Protein AF-A0A3B0ZLY7-F1 (afdb_monomer_lite)

Sequence (146 aa):
TDNAGADRVPDAQLDLTDGISDQNANHFKSYRELLFGDNEQELDIMGALVDRLVQATDGNGNLLFELDQDGNQILDADGNPIPVMVTIGVGPSMRVAGARSSPRFFNIFAPGGTHDGRLTTAELKLIAEWLDIGGQYYNNPFDVPP

Foldseek 3Di:
DPDDPQDDQDDLNQDPDFDADPVDRQDTSNLCQQAHKDFHWDQDPVRDIDFDKDFDADPVRHGDFDADPVGHFDADPVRHGHTDIDTHMDGHQAHLCFPVRRCSVVVLCPVPHVCPPVDDPVRSVVCRVCSNNRVDPDPDPVSDDD

Organism: NCBI:txid652676

Radius of gyration: 20.59 Å; chains: 1; bounding box: 45×38×53 Å

pLDDT: mean 93.49, std 9.02, range [42.97, 98.38]

Secondary structure (DSSP, 8-state):
--SS----PPGGG----SSB-SS-TTSBHHHHHHHS-EE-EEE-TTS-EEE-EEE-B-TTSPBPB-B-TTSPBPB-TTSPBPBPEEEPEEPPSS-TT-GGG-HHHHHHHSTTSTTTTSS-HHHHHHHHHHHHTT--S-SSGGGS--

Structure (mmCIF, N/CA/C/O backbone):
data_AF-A0A3B0ZLY7-F1
#
_entry.id   AF-A0A3B0ZLY7-F1
#
loop_
_atom_site.group_PDB
_atom_site.id
_atom_site.type_symbol
_atom_site.label_atom_id
_atom_site.label_alt_id
_atom_site.label_comp_id
_atom_site.label_asym_id
_atom_site.label_entity_id
_atom_site.label_seq_id
_atom_site.pdbx_PDB_ins_code
_atom_site.Cartn_x
_atom_site.Cartn_y
_atom_site.Cartn_z
_atom_site.occupancy
_atom_site.B_iso_or_equiv
_atom_site.auth_seq_id
_atom_site.auth_comp_id
_atom_site.auth_asym_id
_atom_site.auth_atom_id
_atom_site.pdbx_PDB_model_num
ATOM 1 N N . THR A 1 1 ? -5.874 -17.474 -10.320 1.00 42.97 1 THR A N 1
ATOM 2 C CA . THR A 1 1 ? -7.343 -17.451 -10.315 1.00 42.97 1 THR A CA 1
ATOM 3 C C . THR A 1 1 ? -7.817 -18.843 -9.980 1.00 42.97 1 THR A C 1
ATOM 5 O O . THR A 1 1 ? -7.670 -19.754 -10.786 1.00 42.97 1 THR A O 1
ATOM 8 N N . ASP A 1 2 ? -8.258 -19.053 -8.747 1.00 49.72 2 ASP A N 1
ATOM 9 C CA . ASP A 1 2 ? -9.116 -20.186 -8.426 1.00 49.72 2 ASP A CA 1
ATOM 10 C C . ASP A 1 2 ? -10.561 -19.876 -8.851 1.00 49.72 2 ASP A C 1
ATOM 12 O O . ASP A 1 2 ? -10.935 -18.757 -9.197 1.00 49.72 2 ASP A O 1
ATOM 16 N N . ASN A 1 3 ? -11.319 -20.947 -9.022 1.00 52.81 3 ASN A N 1
ATOM 17 C CA . ASN A 1 3 ? -12.378 -21.077 -10.011 1.00 52.81 3 ASN A CA 1
ATOM 18 C C . ASN A 1 3 ? -13.772 -20.767 -9.436 1.00 52.81 3 ASN A C 1
ATOM 20 O O . ASN A 1 3 ? -14.670 -21.603 -9.503 1.00 52.81 3 ASN A O 1
ATOM 24 N N . ALA A 1 4 ? -13.918 -19.581 -8.847 1.00 48.50 4 ALA A N 1
ATOM 25 C CA . ALA A 1 4 ? -15.161 -18.856 -8.562 1.00 48.50 4 ALA A CA 1
ATOM 26 C C . ALA A 1 4 ? -14.724 -17.488 -8.023 1.00 48.50 4 ALA A C 1
ATOM 28 O O . ALA A 1 4 ? -13.906 -17.471 -7.116 1.00 48.50 4 ALA A O 1
ATOM 29 N N . GLY A 1 5 ? -15.200 -16.369 -8.578 1.00 60.56 5 GLY A N 1
ATOM 30 C CA . GLY A 1 5 ? -14.790 -15.005 -8.199 1.00 60.56 5 GLY A CA 1
ATOM 31 C C . GLY A 1 5 ? -15.188 -14.577 -6.781 1.00 60.56 5 GLY A C 1
ATOM 32 O O . GLY A 1 5 ? -15.911 -13.601 -6.629 1.00 60.56 5 GLY A O 1
ATOM 33 N N . ALA A 1 6 ? -14.767 -15.335 -5.773 1.00 68.19 6 ALA A N 1
ATOM 34 C CA . ALA A 1 6 ? -14.789 -14.968 -4.373 1.00 68.19 6 ALA A CA 1
ATOM 35 C C . ALA A 1 6 ? -13.573 -14.089 -4.074 1.00 68.19 6 ALA A C 1
ATOM 37 O O . ALA A 1 6 ? -12.475 -14.341 -4.587 1.00 68.19 6 ALA A O 1
ATOM 38 N N . ASP A 1 7 ? -13.781 -13.072 -3.244 1.00 82.06 7 ASP A N 1
ATOM 39 C CA . ASP A 1 7 ? -12.696 -12.226 -2.777 1.00 82.06 7 ASP A CA 1
ATOM 40 C C . ASP A 1 7 ? -11.685 -13.072 -1.998 1.00 82.06 7 ASP A C 1
ATOM 42 O O . ASP A 1 7 ? -12.025 -14.007 -1.267 1.00 82.06 7 ASP A O 1
ATOM 46 N N . ARG A 1 8 ? -10.408 -12.746 -2.176 1.00 89.06 8 ARG A N 1
ATOM 47 C CA . ARG A 1 8 ? -9.307 -13.364 -1.445 1.00 89.06 8 ARG A CA 1
ATOM 48 C C . ARG A 1 8 ? -8.392 -12.271 -0.941 1.00 89.06 8 ARG A C 1
ATOM 50 O O . ARG A 1 8 ? -8.156 -11.300 -1.655 1.00 89.06 8 ARG A O 1
ATOM 57 N N . VAL A 1 9 ? -7.816 -12.481 0.238 1.00 92.69 9 VAL A N 1
ATOM 58 C CA . VAL A 1 9 ? -6.710 -11.638 0.692 1.00 92.69 9 VAL A CA 1
ATOM 59 C C . VAL A 1 9 ? -5.540 -11.826 -0.280 1.00 92.69 9 VAL A C 1
ATOM 61 O O . VAL A 1 9 ? -5.121 -12.972 -0.492 1.00 92.69 9 VAL A O 1
ATOM 64 N N . PRO A 1 10 ? -5.026 -10.757 -0.908 1.00 91.69 10 PRO A N 1
ATOM 65 C CA . PRO A 1 10 ? -3.886 -10.869 -1.802 1.00 91.69 10 PRO A CA 1
ATOM 66 C C . PRO A 1 10 ? -2.641 -11.378 -1.069 1.00 91.69 10 PRO A C 1
ATOM 68 O O . PRO A 1 10 ? -2.374 -11.018 0.081 1.00 91.69 10 PRO A O 1
ATOM 71 N N . ASP A 1 11 ? -1.840 -12.203 -1.746 1.00 89.62 11 ASP A N 1
ATOM 72 C CA . ASP A 1 11 ? -0.604 -12.725 -1.166 1.00 89.62 11 ASP A CA 1
ATOM 73 C C . ASP A 1 11 ? 0.318 -11.567 -0.771 1.00 89.62 11 ASP A C 1
ATOM 75 O O . ASP A 1 11 ? 0.603 -10.676 -1.572 1.00 89.62 11 ASP A O 1
ATOM 79 N N . ALA A 1 12 ? 0.794 -11.589 0.475 1.00 90.31 12 ALA A N 1
ATOM 80 C CA . ALA A 1 12 ? 1.618 -10.524 1.048 1.00 90.31 12 ALA A CA 1
ATOM 81 C C . ALA A 1 12 ? 0.994 -9.112 0.969 1.00 90.31 12 ALA A C 1
ATOM 83 O O . ALA A 1 12 ? 1.759 -8.139 0.994 1.00 90.31 12 ALA A O 1
ATOM 84 N N . GLN A 1 13 ? -0.347 -9.027 0.917 1.00 94.75 13 GLN A N 1
ATOM 85 C CA . GLN A 1 13 ? -1.118 -7.784 0.778 1.00 94.75 13 GLN A CA 1
ATOM 86 C C . GLN A 1 13 ? -0.723 -7.015 -0.492 1.00 94.75 13 GLN A C 1
ATOM 88 O O . GLN A 1 13 ? -0.429 -5.831 -0.440 1.00 94.75 13 GLN A O 1
ATOM 93 N N . LEU A 1 14 ? -0.567 -7.734 -1.611 1.00 93.75 14 LEU A N 1
ATOM 94 C CA . LEU A 1 14 ? -0.249 -7.157 -2.918 1.00 93.75 14 LEU A CA 1
ATOM 95 C C . LEU A 1 14 ? -1.207 -7.691 -3.985 1.00 93.75 14 LEU A C 1
ATOM 97 O O . LEU A 1 14 ? -1.033 -8.808 -4.492 1.00 93.75 14 LEU A O 1
ATOM 101 N N . ASP A 1 15 ? -2.197 -6.892 -4.372 1.00 92.62 15 ASP A N 1
ATOM 102 C CA . ASP A 1 15 ? -3.091 -7.230 -5.477 1.00 92.62 15 ASP A CA 1
ATOM 103 C C . ASP A 1 15 ? -2.476 -6.848 -6.830 1.00 92.62 15 ASP A C 1
ATOM 105 O O . ASP A 1 15 ? -2.734 -5.807 -7.426 1.00 92.62 15 ASP A O 1
ATOM 109 N N . LEU A 1 16 ? -1.657 -7.750 -7.367 1.00 93.00 16 LEU A N 1
ATOM 110 C CA . LEU A 1 16 ? -1.010 -7.561 -8.669 1.00 93.00 16 LEU A CA 1
ATOM 111 C C . LEU A 1 16 ? -1.871 -8.028 -9.853 1.00 93.00 16 LEU A C 1
ATOM 113 O O . LEU A 1 16 ? -1.330 -8.339 -10.918 1.00 93.00 16 LEU A O 1
ATOM 117 N N . THR A 1 17 ? -3.191 -8.137 -9.680 1.00 91.38 17 T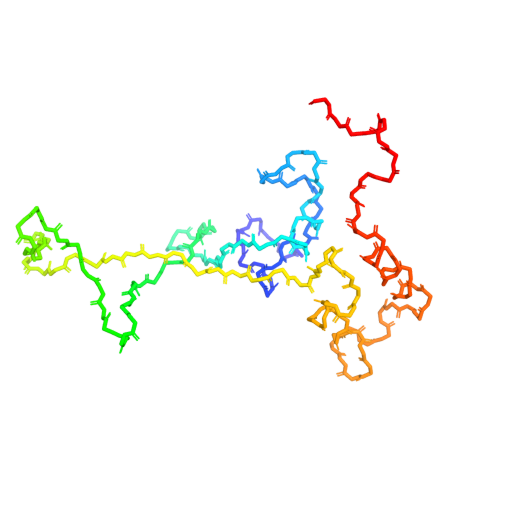HR A N 1
ATOM 118 C CA . THR A 1 17 ? -4.094 -8.437 -10.798 1.00 91.38 17 THR A CA 1
ATOM 119 C C . THR A 1 17 ? -4.128 -7.295 -11.814 1.00 91.38 17 THR A C 1
ATOM 121 O O . THR A 1 17 ? -3.780 -6.150 -11.522 1.00 91.38 17 THR A O 1
ATOM 124 N N . ASP A 1 18 ? -4.514 -7.630 -13.045 1.00 92.06 18 ASP A N 1
ATOM 125 C CA . ASP A 1 18 ? -4.667 -6.637 -14.105 1.00 92.06 18 ASP A CA 1
ATOM 126 C C . ASP A 1 18 ? -5.809 -5.656 -13.790 1.00 92.06 18 ASP A C 1
ATOM 128 O O . ASP A 1 18 ? -6.760 -5.983 -13.075 1.00 92.06 18 ASP A O 1
ATOM 132 N N . GLY A 1 19 ? -5.720 -4.457 -14.359 1.00 94.69 19 GLY A N 1
ATOM 133 C CA . GLY A 1 19 ? -6.731 -3.418 -14.235 1.00 94.69 19 GLY A CA 1
ATOM 134 C C . GLY A 1 19 ? -6.280 -2.162 -13.495 1.00 94.69 19 GLY A C 1
ATOM 135 O O . GLY A 1 19 ? -5.162 -2.018 -12.992 1.00 94.69 19 GLY A O 1
ATOM 136 N N . ILE A 1 20 ? -7.198 -1.204 -13.495 1.00 95.94 20 ILE A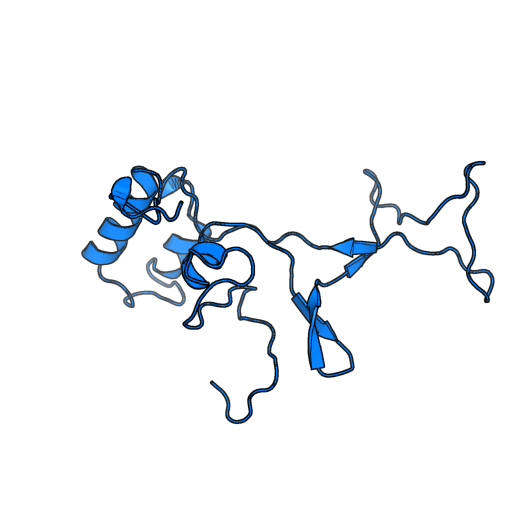 N 1
ATOM 137 C CA . ILE A 1 20 ? -7.018 0.133 -12.939 1.00 95.94 20 ILE A CA 1
ATOM 138 C C . ILE A 1 20 ? -7.103 0.072 -11.407 1.00 95.94 20 ILE A C 1
ATOM 140 O O . ILE A 1 20 ? -7.884 -0.705 -10.859 1.00 95.94 20 ILE A O 1
ATOM 144 N N . SER A 1 21 ? -6.304 0.892 -10.720 1.00 93.75 21 SER A N 1
ATOM 145 C CA . SER A 1 21 ? -6.394 1.043 -9.268 1.00 93.75 21 SER A CA 1
ATOM 146 C C . SER A 1 21 ? -7.674 1.780 -8.870 1.00 93.75 21 SER A C 1
ATOM 148 O O . SER A 1 21 ? -8.016 2.825 -9.421 1.00 93.75 21 SER A O 1
ATOM 150 N N . ASP A 1 22 ? -8.340 1.264 -7.849 1.00 90.81 22 ASP A N 1
ATOM 151 C CA . ASP A 1 22 ? -9.438 1.908 -7.130 1.00 90.81 22 ASP A CA 1
ATOM 152 C C . ASP A 1 22 ? -9.001 3.190 -6.394 1.00 90.81 22 ASP A C 1
ATOM 154 O O . ASP A 1 22 ? -9.765 4.149 -6.305 1.00 90.81 22 ASP A O 1
ATOM 158 N N . GLN A 1 23 ? -7.750 3.249 -5.931 1.00 91.56 23 GLN A N 1
ATOM 159 C CA . GLN A 1 23 ? -7.171 4.422 -5.274 1.00 91.56 23 GLN A CA 1
ATOM 160 C C . GLN A 1 23 ? -6.818 5.548 -6.255 1.00 91.56 23 GLN A C 1
ATOM 162 O O . GLN A 1 23 ? -6.776 6.721 -5.877 1.00 91.56 23 GLN A O 1
ATOM 167 N N . ASN A 1 24 ? -6.487 5.207 -7.505 1.00 93.50 24 ASN A N 1
ATOM 168 C CA . ASN A 1 24 ? -6.203 6.182 -8.553 1.00 93.50 24 ASN A CA 1
ATOM 169 C C . ASN A 1 24 ? -6.508 5.604 -9.938 1.00 93.50 24 ASN A C 1
ATOM 171 O O . ASN A 1 24 ? -5.735 4.807 -10.472 1.00 93.50 24 ASN A O 1
ATOM 175 N N . ALA A 1 25 ? -7.579 6.108 -10.552 1.00 94.56 25 ALA A N 1
ATOM 176 C CA . ALA A 1 25 ? -8.063 5.626 -11.840 1.00 94.56 25 ALA A CA 1
ATOM 177 C C . ALA A 1 25 ? -7.093 5.845 -13.025 1.00 94.56 25 ALA A C 1
ATOM 179 O O . ALA A 1 25 ? -7.263 5.242 -14.082 1.00 94.56 25 ALA A O 1
ATOM 180 N N . ASN A 1 26 ? -6.070 6.688 -12.860 1.00 94.62 26 ASN A N 1
ATOM 181 C CA . ASN A 1 26 ? -5.051 6.961 -13.876 1.00 94.62 26 ASN A CA 1
ATOM 182 C C . ASN A 1 26 ? -3.832 6.031 -13.777 1.00 94.62 26 ASN A C 1
ATOM 184 O O . ASN A 1 26 ? -2.907 6.177 -14.576 1.00 94.62 26 ASN A O 1
ATOM 188 N N . HIS A 1 27 ? -3.791 5.123 -12.796 1.00 95.38 27 HIS A N 1
ATOM 189 C CA . HIS A 1 27 ? -2.700 4.173 -12.599 1.00 95.38 27 HIS A CA 1
ATOM 190 C C . HIS A 1 27 ? -3.206 2.730 -12.612 1.00 95.38 27 HIS A C 1
ATOM 192 O O . HIS A 1 27 ? -4.319 2.427 -12.182 1.00 95.38 27 HIS A O 1
ATOM 198 N N . PHE A 1 28 ? -2.340 1.812 -13.041 1.00 96.12 28 PHE A N 1
ATOM 199 C CA . PHE A 1 28 ? -2.578 0.386 -12.837 1.00 96.12 28 PHE A CA 1
ATOM 200 C C . PHE A 1 28 ? -2.469 0.029 -11.361 1.00 96.12 28 PHE A C 1
ATOM 202 O O . PHE A 1 28 ? -1.659 0.609 -10.629 1.00 96.12 28 PHE A O 1
ATOM 209 N N . LYS A 1 29 ? -3.242 -0.981 -10.960 1.00 95.12 29 LYS A N 1
ATOM 210 C CA . LYS A 1 29 ? -3.225 -1.530 -9.607 1.00 95.12 29 LYS A CA 1
ATOM 211 C C . LYS A 1 29 ? -1.811 -1.914 -9.176 1.00 95.12 29 LYS A C 1
ATOM 213 O O . LYS A 1 29 ? -1.288 -1.348 -8.226 1.00 95.12 29 LYS A O 1
ATOM 218 N N . SER A 1 30 ? -1.121 -2.721 -9.980 1.00 95.38 30 SER A N 1
ATOM 219 C CA . SER A 1 30 ? 0.257 -3.160 -9.715 1.00 95.38 30 SER A CA 1
ATOM 220 C C . SER A 1 30 ? 1.249 -2.021 -9.440 1.00 95.38 30 SER A C 1
ATOM 222 O O . SER A 1 30 ? 2.127 -2.166 -8.595 1.00 95.38 30 SER A O 1
ATOM 224 N N . TYR A 1 31 ? 1.113 -0.867 -10.100 1.00 96.69 31 TYR A N 1
ATOM 225 C CA . TYR A 1 31 ? 1.967 0.288 -9.817 1.00 96.69 31 TYR A CA 1
ATOM 226 C C . TYR A 1 31 ? 1.687 0.880 -8.431 1.00 96.69 31 TYR A C 1
ATOM 228 O O . TYR A 1 31 ? 2.622 1.236 -7.713 1.00 96.69 31 TYR A O 1
ATOM 236 N N . ARG A 1 32 ? 0.410 0.974 -8.043 1.00 96.56 32 ARG A N 1
ATOM 237 C CA . ARG A 1 32 ? 0.006 1.485 -6.729 1.00 96.56 32 ARG A CA 1
ATOM 238 C C . ARG A 1 32 ? 0.450 0.547 -5.609 1.00 96.56 32 ARG A C 1
ATOM 240 O O . ARG A 1 32 ? 1.153 0.994 -4.712 1.00 96.56 32 ARG A O 1
ATOM 247 N N . GLU A 1 33 ? 0.166 -0.738 -5.750 1.00 95.75 33 GLU A N 1
ATOM 248 C CA . GLU A 1 33 ? 0.511 -1.793 -4.786 1.00 95.75 33 GLU A CA 1
ATOM 249 C C . GLU A 1 33 ? 2.023 -1.891 -4.527 1.00 95.75 33 GLU A C 1
ATOM 251 O O . GLU A 1 33 ? 2.490 -2.081 -3.405 1.00 95.75 33 GLU A O 1
ATOM 256 N N . LEU A 1 34 ? 2.843 -1.753 -5.574 1.00 96.44 34 LEU A N 1
ATOM 257 C CA . LEU A 1 34 ? 4.289 -1.892 -5.416 1.00 96.44 34 LEU A CA 1
ATOM 258 C C . LEU A 1 34 ? 4.932 -0.666 -4.756 1.00 96.44 34 LEU A C 1
ATOM 260 O O . LEU A 1 34 ? 5.896 -0.835 -4.008 1.00 96.44 34 LEU A O 1
ATOM 264 N N . LEU A 1 35 ? 4.439 0.548 -5.025 1.00 97.25 35 LEU A N 1
ATOM 265 C CA . LEU A 1 35 ? 5.134 1.806 -4.698 1.00 97.25 35 LEU A CA 1
ATOM 266 C C . LEU A 1 35 ? 4.473 2.649 -3.608 1.00 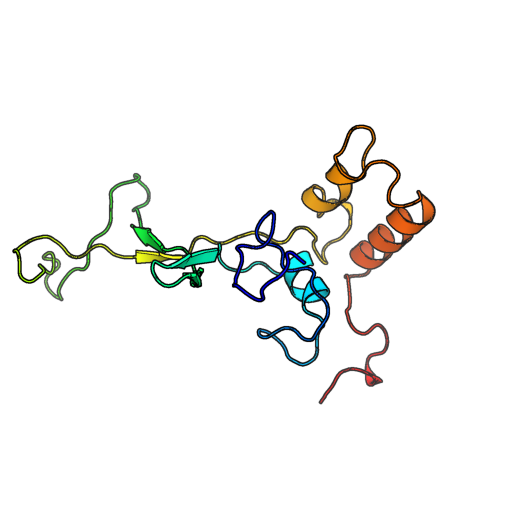97.25 35 LEU A C 1
ATOM 268 O O . LEU A 1 35 ? 5.102 3.584 -3.104 1.00 97.25 35 LEU A O 1
ATOM 272 N N . PHE A 1 36 ? 3.236 2.338 -3.234 1.00 96.56 36 PHE A N 1
ATOM 273 C CA . PHE A 1 36 ? 2.483 3.062 -2.219 1.00 96.56 36 PHE A CA 1
ATOM 274 C C . PHE A 1 36 ? 2.107 2.115 -1.086 1.00 96.56 36 PHE A C 1
ATOM 276 O O . PHE A 1 36 ? 1.920 0.924 -1.297 1.00 96.56 36 PHE A O 1
ATOM 283 N N . GLY A 1 37 ? 2.096 2.647 0.132 1.00 94.81 37 GLY A N 1
ATOM 284 C CA . GLY A 1 37 ? 1.568 1.907 1.269 1.00 94.81 37 GLY A CA 1
ATOM 285 C C . GLY A 1 37 ? 0.052 2.029 1.321 1.00 94.81 37 GLY A C 1
ATOM 286 O O . GLY A 1 37 ? -0.505 3.040 0.883 1.00 94.81 37 GLY A O 1
ATOM 287 N N . ASP A 1 38 ? -0.573 1.020 1.895 1.00 93.62 38 ASP A N 1
ATOM 288 C CA . ASP A 1 38 ? -2.006 0.896 2.116 1.00 93.62 38 ASP A CA 1
ATOM 289 C C . ASP A 1 38 ? -2.270 0.222 3.474 1.00 93.62 38 ASP A C 1
ATOM 291 O O . ASP A 1 38 ? -1.413 0.255 4.365 1.00 93.62 38 ASP A O 1
ATOM 295 N N . ASN A 1 39 ? -3.475 -0.311 3.668 1.00 95.75 39 ASN A N 1
ATOM 296 C CA . ASN A 1 39 ? -3.868 -1.012 4.882 1.00 95.75 39 ASN A CA 1
ATOM 297 C C . ASN A 1 39 ? -3.878 -2.526 4.645 1.00 95.75 39 ASN A C 1
ATOM 299 O O . ASN A 1 39 ? -4.230 -2.996 3.568 1.00 95.75 39 ASN A O 1
ATOM 303 N N . GLU A 1 40 ? -3.534 -3.294 5.676 1.00 97.00 40 GLU A N 1
ATOM 304 C CA . GLU A 1 40 ? -3.676 -4.749 5.672 1.00 97.00 40 GLU A CA 1
ATOM 305 C C . GLU A 1 40 ? -5.151 -5.127 5.529 1.00 97.00 40 GLU A C 1
ATOM 307 O O . GLU A 1 40 ? -5.995 -4.587 6.242 1.00 97.00 40 GLU A O 1
ATOM 312 N N . GLN A 1 41 ? -5.449 -6.081 4.651 1.00 96.06 41 GLN A N 1
ATOM 313 C CA . GLN A 1 41 ? -6.800 -6.557 4.383 1.00 96.06 41 GLN A CA 1
ATOM 314 C C . GLN A 1 41 ? -7.035 -7.966 4.932 1.00 96.06 41 GLN A C 1
ATOM 316 O O . GLN A 1 41 ? -6.131 -8.807 4.985 1.00 96.06 41 GLN A O 1
ATOM 321 N N . GLU A 1 42 ? -8.283 -8.239 5.294 1.00 95.94 42 GLU A N 1
ATOM 322 C CA . GLU A 1 42 ? -8.786 -9.553 5.681 1.00 95.94 42 GLU A CA 1
ATOM 323 C C . GLU A 1 42 ? -10.167 -9.817 5.067 1.00 95.94 42 GLU A C 1
ATOM 325 O O . GLU A 1 42 ? -10.801 -8.915 4.521 1.00 95.94 42 GLU A O 1
ATOM 330 N N . LEU A 1 43 ? -10.624 -11.071 5.117 1.00 96.06 43 LEU A N 1
ATOM 331 C CA . LEU A 1 43 ? -11.997 -11.403 4.740 1.00 96.06 43 LEU A CA 1
ATOM 332 C C . LEU A 1 43 ? -12.897 -11.279 5.966 1.00 96.06 43 LEU A C 1
ATOM 334 O O . LEU A 1 43 ? -12.621 -11.893 7.000 1.00 96.06 43 LEU A O 1
ATOM 338 N N . ASP A 1 44 ? -13.983 -10.524 5.836 1.00 94.25 44 ASP A N 1
ATOM 339 C CA . ASP A 1 44 ? -15.011 -10.460 6.867 1.00 94.25 44 ASP A CA 1
ATOM 340 C C . ASP A 1 44 ? -15.803 -11.782 6.966 1.00 94.25 44 ASP A C 1
ATOM 342 O O . ASP A 1 44 ? -15.608 -12.737 6.206 1.00 94.25 44 ASP A O 1
ATOM 346 N N . ILE A 1 45 ? -16.743 -11.855 7.912 1.00 92.88 45 ILE A N 1
ATOM 347 C CA . ILE A 1 45 ? -17.570 -13.056 8.113 1.00 92.88 45 ILE A CA 1
ATOM 348 C C . ILE A 1 45 ? -18.479 -13.386 6.915 1.00 92.88 45 ILE A C 1
ATOM 350 O O . ILE A 1 45 ? -18.992 -14.502 6.815 1.00 92.88 45 ILE A O 1
ATOM 354 N N . MET A 1 46 ? -18.693 -12.425 6.015 1.00 92.19 46 MET A N 1
ATOM 355 C CA . MET A 1 46 ? -19.455 -12.577 4.779 1.00 92.19 46 MET A CA 1
ATOM 356 C C . MET A 1 46 ? -18.553 -12.889 3.573 1.00 92.19 46 MET A C 1
ATOM 358 O O . MET A 1 46 ? -19.073 -13.146 2.487 1.00 92.19 46 MET A O 1
ATOM 362 N N . GLY A 1 47 ? -17.231 -12.936 3.767 1.00 90.69 47 GLY A N 1
ATOM 363 C CA . GLY A 1 47 ? -16.241 -13.205 2.732 1.00 90.69 47 GLY A CA 1
ATOM 364 C C . GLY A 1 47 ? -15.905 -11.998 1.856 1.00 90.69 47 GLY A C 1
ATOM 365 O O . GLY A 1 47 ? -15.376 -12.206 0.770 1.00 90.69 47 GLY A O 1
ATOM 366 N N . ALA A 1 48 ? -16.219 -10.774 2.287 1.00 91.69 48 ALA A N 1
ATOM 367 C CA . ALA A 1 48 ? -15.824 -9.548 1.599 1.00 91.69 48 ALA A CA 1
ATOM 368 C C . ALA A 1 48 ? -14.449 -9.070 2.081 1.00 91.69 48 ALA A C 1
ATOM 370 O O . ALA A 1 48 ? -14.116 -9.204 3.261 1.00 91.69 48 ALA A O 1
ATOM 371 N N . LEU A 1 49 ? -13.659 -8.495 1.174 1.00 92.69 49 LEU A N 1
ATOM 372 C CA . LEU A 1 49 ? -12.355 -7.926 1.511 1.00 92.69 49 LEU A CA 1
ATOM 373 C C . LEU A 1 49 ? -12.525 -6.583 2.238 1.00 92.69 49 LEU A C 1
ATOM 375 O O . LEU A 1 49 ? -13.123 -5.651 1.699 1.00 92.69 49 LEU A O 1
ATOM 379 N N . VAL A 1 50 ? -12.000 -6.487 3.457 1.00 95.06 50 VAL A N 1
ATOM 380 C CA . VAL A 1 50 ? -12.073 -5.291 4.307 1.00 95.06 50 VAL A CA 1
ATOM 381 C C . VAL A 1 50 ? -10.719 -4.989 4.938 1.00 95.06 50 VAL A C 1
ATOM 383 O O . VAL A 1 50 ? -9.889 -5.884 5.096 1.00 95.06 50 VAL A O 1
ATOM 386 N N . ASP A 1 51 ? -10.500 -3.736 5.335 1.00 96.56 51 ASP A N 1
ATOM 387 C CA . ASP A 1 51 ? -9.317 -3.366 6.111 1.00 96.56 51 ASP A CA 1
ATOM 388 C C . ASP A 1 51 ? -9.359 -4.039 7.486 1.00 96.56 51 ASP A C 1
ATOM 390 O O . ASP A 1 51 ? -10.339 -3.935 8.230 1.00 96.56 51 ASP A O 1
ATOM 394 N N . ARG A 1 52 ? -8.256 -4.686 7.849 1.00 96.88 52 ARG A N 1
ATOM 395 C CA . ARG A 1 52 ? -8.076 -5.314 9.149 1.00 96.88 52 ARG A CA 1
ATOM 396 C C . ARG A 1 52 ? -7.947 -4.251 10.232 1.00 96.88 52 ARG A C 1
ATOM 398 O O . ARG A 1 52 ? -7.082 -3.370 10.172 1.00 96.88 52 ARG A O 1
ATOM 405 N N . LEU A 1 53 ? -8.773 -4.387 11.266 1.00 97.62 53 LEU A N 1
ATOM 406 C CA . LEU A 1 53 ? -8.792 -3.490 12.416 1.00 97.62 53 LEU A CA 1
ATOM 407 C C . LEU A 1 53 ? -8.193 -4.159 13.653 1.00 97.62 53 LEU A C 1
ATOM 409 O O . LEU A 1 53 ? -8.508 -5.299 13.991 1.00 97.62 53 LEU A O 1
ATOM 413 N N . VAL A 1 54 ? -7.362 -3.414 14.376 1.00 96.75 54 VAL A N 1
ATOM 414 C CA . VAL A 1 54 ? -6.834 -3.807 15.687 1.00 96.75 54 VAL A CA 1
ATOM 415 C C . VAL A 1 54 ? -7.100 -2.720 16.709 1.00 96.75 54 VAL A C 1
ATOM 417 O O . VAL A 1 54 ? -7.230 -1.544 16.369 1.00 96.75 54 VAL A O 1
ATOM 420 N N . GLN A 1 55 ? -7.174 -3.111 17.978 1.00 98.00 55 GLN A N 1
ATOM 421 C CA . GLN A 1 55 ? -7.301 -2.137 19.049 1.00 98.00 55 GLN A CA 1
ATOM 422 C C . GLN A 1 55 ? -6.009 -1.324 19.168 1.00 98.00 55 GLN A C 1
ATOM 424 O O . GL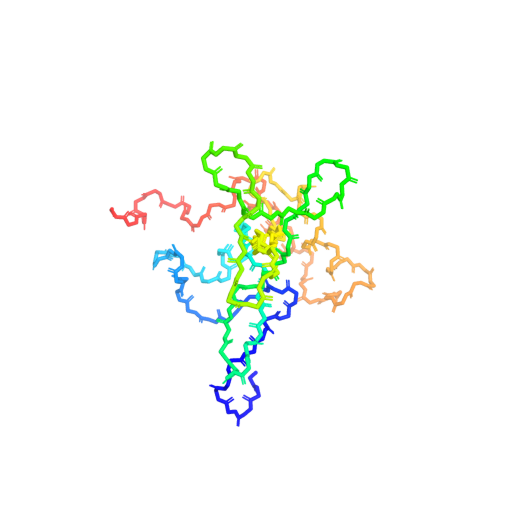N A 1 55 ? -4.911 -1.879 19.245 1.00 98.00 55 GLN A O 1
ATOM 429 N N . ALA A 1 56 ? -6.153 -0.003 19.188 1.00 97.25 56 ALA A N 1
ATOM 430 C CA . ALA A 1 56 ? -5.042 0.916 19.338 1.00 97.25 56 ALA A CA 1
ATOM 431 C C . ALA A 1 56 ? -4.391 0.776 20.720 1.00 97.25 56 ALA A C 1
ATOM 433 O O . ALA A 1 56 ? -5.057 0.490 21.718 1.00 97.25 56 ALA A O 1
ATOM 434 N N . THR A 1 57 ? -3.087 1.041 20.781 1.00 97.06 57 THR A N 1
ATOM 435 C CA . THR A 1 57 ? -2.329 1.095 22.033 1.00 97.06 57 THR A CA 1
ATOM 436 C C . THR A 1 57 ? -1.667 2.451 22.224 1.00 97.06 57 THR A C 1
ATOM 438 O O . THR A 1 57 ? -1.287 3.105 21.252 1.00 97.06 57 THR A O 1
ATOM 441 N N . ASP A 1 58 ? -1.471 2.858 23.475 1.00 95.25 58 ASP A N 1
ATOM 442 C CA . ASP A 1 58 ? -0.608 3.991 23.805 1.00 95.25 58 ASP A CA 1
ATOM 443 C C . ASP A 1 58 ? 0.887 3.656 23.600 1.00 95.25 58 ASP A C 1
ATOM 445 O O . ASP A 1 58 ? 1.268 2.541 23.232 1.00 95.25 58 ASP A O 1
ATOM 449 N N . GLY A 1 59 ? 1.766 4.627 23.872 1.00 94.31 59 GLY A N 1
ATOM 450 C CA . GLY A 1 59 ? 3.220 4.445 23.773 1.00 94.31 59 GLY A CA 1
ATOM 451 C C . GLY A 1 59 ? 3.822 3.438 24.766 1.00 94.31 59 GLY A C 1
ATOM 452 O O . GLY A 1 59 ? 4.994 3.095 24.631 1.00 94.31 59 GLY A O 1
ATOM 453 N N . ASN A 1 60 ? 3.045 2.959 25.739 1.00 96.38 60 ASN A N 1
ATOM 454 C CA . ASN A 1 60 ? 3.439 1.934 26.706 1.00 96.38 60 ASN A CA 1
ATOM 455 C C . ASN A 1 60 ? 2.835 0.556 26.374 1.00 96.38 60 ASN A C 1
ATOM 457 O O . ASN A 1 60 ? 3.086 -0.404 27.102 1.00 96.38 60 ASN A O 1
ATOM 461 N N . GLY A 1 61 ? 2.054 0.446 25.294 1.00 94.69 61 GLY A N 1
ATOM 462 C CA . GLY A 1 61 ? 1.375 -0.784 24.895 1.00 94.69 61 GLY A CA 1
ATOM 463 C C . GLY A 1 61 ? 0.045 -1.036 25.611 1.00 94.69 61 GLY A C 1
ATOM 464 O O . GLY A 1 61 ? -0.504 -2.128 25.480 1.00 94.69 61 GLY A O 1
ATOM 465 N N . ASN A 1 62 ? -0.492 -0.065 26.358 1.00 96.38 62 ASN A N 1
ATOM 466 C CA . ASN A 1 62 ? -1.811 -0.207 26.973 1.00 96.38 62 ASN A CA 1
ATOM 467 C C . ASN A 1 62 ? -2.904 0.001 25.928 1.00 96.38 62 ASN A C 1
ATOM 469 O O . ASN A 1 62 ? -2.826 0.930 25.126 1.00 96.38 62 ASN A O 1
ATOM 473 N N . LEU A 1 63 ? -3.941 -0.830 25.981 1.00 96.94 63 LEU A N 1
ATOM 474 C CA . LEU A 1 63 ? -5.102 -0.744 25.100 1.00 96.94 63 LEU A CA 1
ATOM 475 C C . LEU A 1 63 ? -5.870 0.570 25.303 1.00 96.94 63 LEU A C 1
ATOM 477 O O . LEU A 1 63 ? -6.128 0.978 26.438 1.00 96.94 63 LEU A O 1
ATOM 481 N N . LEU A 1 64 ? -6.254 1.207 24.198 1.00 97.56 64 LEU A N 1
ATOM 482 C CA . LEU A 1 64 ? -7.013 2.454 24.189 1.00 97.56 64 LEU A CA 1
ATOM 483 C C . LEU A 1 64 ? -8.513 2.201 24.027 1.00 97.56 64 LEU A C 1
ATOM 485 O O . LEU A 1 64 ? -8.944 1.310 23.289 1.00 97.56 64 LEU A O 1
ATOM 489 N N . PHE A 1 65 ? -9.296 3.033 24.707 1.00 98.06 65 PHE A N 1
ATOM 490 C CA . PHE A 1 65 ? -10.756 3.007 24.722 1.00 98.06 65 PHE A CA 1
ATOM 491 C C . PHE A 1 65 ? -11.300 4.410 24.460 1.00 98.06 65 PHE A C 1
ATOM 493 O O . PHE A 1 65 ? -10.614 5.398 24.732 1.00 98.06 65 PHE A O 1
ATOM 500 N N . GLU A 1 66 ? -12.508 4.491 23.914 1.00 97.00 66 GLU A N 1
ATOM 501 C CA . GLU A 1 66 ? -13.183 5.762 23.680 1.00 97.00 66 GLU A CA 1
ATOM 502 C C . GLU A 1 66 ? -13.488 6.453 25.011 1.00 97.00 66 GLU A C 1
ATOM 504 O O . GLU A 1 66 ? -13.921 5.820 25.978 1.00 97.00 66 GLU A O 1
ATOM 509 N N . LEU A 1 67 ? -13.245 7.762 25.055 1.00 97.00 67 LEU A N 1
ATOM 510 C CA . LEU A 1 67 ? -13.458 8.592 26.233 1.00 97.00 67 LEU A CA 1
ATOM 511 C C . LEU A 1 67 ? -14.497 9.671 25.925 1.00 97.00 67 LEU A C 1
ATOM 513 O O . LEU A 1 67 ? -14.552 10.191 24.809 1.00 97.00 67 LEU A O 1
ATOM 517 N N . ASP A 1 68 ? -15.299 10.020 26.923 1.00 96.38 68 ASP A N 1
ATOM 518 C CA . ASP A 1 68 ? -16.186 11.173 26.872 1.00 96.38 68 ASP A CA 1
ATOM 519 C C . ASP A 1 68 ? -15.410 12.495 27.036 1.00 96.38 68 ASP A C 1
ATOM 521 O O . ASP A 1 68 ? -14.181 12.534 27.147 1.00 96.38 68 ASP A O 1
ATOM 525 N N . GLN A 1 69 ? -16.139 13.612 27.045 1.00 96.56 69 GLN A N 1
ATOM 526 C CA . GLN A 1 69 ? -15.554 14.945 27.198 1.00 96.56 69 GLN A CA 1
ATOM 527 C C . GLN A 1 69 ? -14.838 15.147 28.548 1.00 96.56 69 GLN A C 1
ATOM 529 O O . GLN A 1 69 ? -13.937 15.983 28.638 1.00 96.56 69 GLN A O 1
ATOM 534 N N . ASP A 1 70 ? -15.218 14.391 29.577 1.00 95.94 70 ASP A N 1
ATOM 535 C CA . ASP A 1 70 ? -14.669 14.485 30.929 1.00 95.94 70 ASP A CA 1
ATOM 536 C C . ASP A 1 70 ? -13.508 13.495 31.155 1.00 95.94 70 ASP A C 1
ATOM 538 O O . ASP A 1 70 ? -12.878 13.500 32.215 1.00 95.94 70 ASP A O 1
ATOM 542 N N . GLY A 1 71 ? -13.181 12.677 30.147 1.00 94.88 71 GLY A N 1
ATOM 543 C CA . GLY A 1 71 ? -12.103 11.693 30.178 1.00 94.88 71 GLY A CA 1
ATOM 544 C C . GLY A 1 71 ? -12.498 10.338 30.769 1.00 94.88 71 GLY A C 1
ATOM 545 O O . GLY A 1 71 ? -11.612 9.530 31.054 1.00 94.88 71 GLY A O 1
ATOM 546 N N . ASN A 1 72 ? -13.792 10.066 30.959 1.00 95.50 72 ASN A N 1
ATOM 547 C CA . ASN A 1 72 ? -14.274 8.755 31.396 1.00 95.50 72 ASN A CA 1
ATOM 548 C C . ASN A 1 72 ? -14.514 7.840 30.195 1.00 95.50 72 ASN A C 1
ATOM 550 O O . ASN A 1 72 ? -14.847 8.305 29.110 1.00 95.50 72 ASN A O 1
ATOM 554 N N . GLN A 1 73 ? -14.382 6.528 30.389 1.00 96.69 73 GLN A N 1
ATOM 555 C CA . GLN A 1 73 ? -14.631 5.554 29.326 1.00 96.69 73 GLN A CA 1
ATOM 556 C C . GLN A 1 73 ? -16.101 5.534 28.912 1.00 96.69 73 GLN A C 1
ATOM 558 O O . GLN A 1 73 ? -16.992 5.415 29.756 1.00 96.69 73 GLN A O 1
ATOM 563 N N . ILE A 1 74 ? -16.335 5.583 27.603 1.00 97.25 74 ILE A N 1
ATOM 564 C CA . ILE A 1 74 ? -17.648 5.315 27.024 1.00 97.25 74 ILE A CA 1
ATOM 565 C C . ILE A 1 74 ? -17.876 3.804 27.076 1.00 97.25 74 ILE A C 1
ATOM 567 O O . ILE A 1 74 ? -17.014 3.019 26.673 1.00 97.25 74 ILE A O 1
ATOM 571 N N . LEU A 1 75 ? -19.035 3.409 27.602 1.00 97.31 75 LEU A N 1
ATOM 572 C CA . LEU A 1 75 ? -19.421 2.012 27.765 1.00 97.31 75 LEU A CA 1
ATOM 573 C C . LEU A 1 75 ? -20.473 1.616 26.722 1.00 97.31 75 LEU A C 1
ATOM 575 O O . LEU A 1 75 ? -21.334 2.422 26.361 1.00 97.31 75 LEU A O 1
ATOM 579 N N . ASP A 1 76 ? -20.409 0.372 26.261 1.00 96.06 76 ASP A N 1
ATOM 580 C CA . ASP A 1 76 ? -21.424 -0.245 25.414 1.00 96.06 76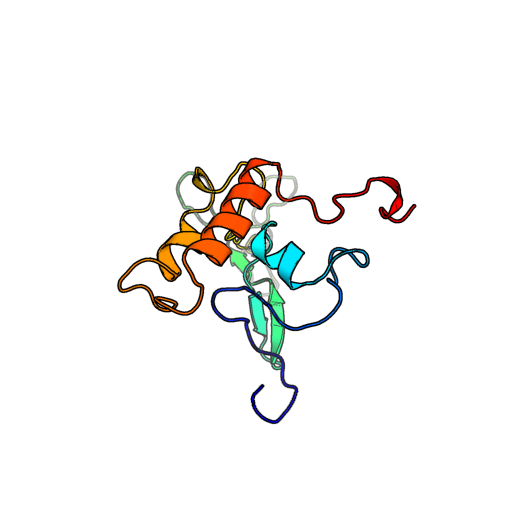 ASP A CA 1
ATOM 581 C C . ASP A 1 76 ? -22.699 -0.615 26.204 1.00 96.06 76 ASP A C 1
ATOM 583 O O . ASP A 1 76 ? -22.849 -0.319 27.393 1.00 96.06 76 ASP A O 1
ATOM 587 N N . ALA A 1 77 ? -23.650 -1.270 25.531 1.00 96.38 77 ALA A N 1
ATOM 588 C CA . ALA A 1 77 ? -24.919 -1.682 26.134 1.00 96.38 77 ALA A CA 1
ATOM 589 C C . ALA A 1 77 ? -24.765 -2.708 27.275 1.00 96.38 77 ALA A C 1
ATOM 591 O O . ALA A 1 77 ? -25.653 -2.801 28.124 1.00 96.38 77 ALA A O 1
ATOM 592 N N . ASP A 1 78 ? -23.650 -3.440 27.311 1.00 96.62 78 ASP A N 1
ATOM 593 C CA . ASP A 1 78 ? -23.329 -4.440 28.330 1.00 96.62 78 ASP A CA 1
ATOM 594 C C . ASP A 1 78 ? -22.455 -3.855 29.460 1.00 96.62 78 ASP A C 1
ATOM 596 O O . ASP A 1 78 ? -22.121 -4.553 30.420 1.00 96.62 78 ASP A O 1
ATOM 600 N N . GLY A 1 79 ? -22.117 -2.562 29.384 1.00 96.06 79 GLY A N 1
ATOM 601 C CA . GLY A 1 79 ? -21.299 -1.855 30.366 1.00 96.06 79 GLY A CA 1
ATOM 602 C C . GLY A 1 79 ? -19.791 -2.040 30.174 1.00 96.06 79 GLY A C 1
ATOM 603 O O . GLY A 1 79 ? -19.030 -1.715 31.088 1.00 96.06 79 GLY A O 1
ATOM 604 N N . ASN A 1 80 ? -19.343 -2.550 29.025 1.00 96.81 80 ASN A N 1
ATOM 605 C CA . ASN A 1 80 ? -17.921 -2.712 28.722 1.00 96.81 80 ASN A CA 1
ATOM 606 C C . ASN A 1 80 ? -17.367 -1.472 28.000 1.00 96.81 80 ASN A C 1
ATOM 608 O O . ASN A 1 80 ? -18.070 -0.888 27.178 1.00 96.81 80 ASN A O 1
ATOM 612 N N . PRO A 1 81 ? -16.109 -1.068 28.247 1.00 97.38 81 PRO A N 1
ATOM 613 C CA . PRO A 1 81 ? -15.482 0.035 27.521 1.00 97.38 81 PRO A CA 1
ATOM 614 C C . PRO A 1 81 ? -15.376 -0.224 26.015 1.00 97.38 81 PRO A C 1
ATOM 616 O O . PRO A 1 81 ? -14.948 -1.301 25.595 1.00 97.38 81 PRO A O 1
ATOM 619 N N . ILE A 1 82 ? -15.693 0.786 25.205 1.00 97.69 82 ILE A N 1
ATOM 620 C CA . ILE A 1 82 ? -15.616 0.694 23.741 1.00 97.69 82 ILE A CA 1
ATOM 621 C C . ILE A 1 82 ? -14.155 0.854 23.283 1.00 97.69 82 ILE A C 1
ATOM 623 O O . ILE A 1 82 ? -13.530 1.869 23.604 1.00 97.69 82 ILE A O 1
ATOM 627 N N . PRO A 1 83 ? -13.565 -0.118 22.561 1.00 97.75 83 PRO A N 1
ATOM 628 C CA . PRO A 1 83 ? -12.176 -0.045 22.115 1.00 97.75 83 PRO A CA 1
ATOM 629 C C . PRO A 1 83 ? -11.993 0.953 20.965 1.00 97.75 83 PRO A C 1
ATOM 631 O O . PRO A 1 83 ? -12.806 1.010 20.045 1.00 97.75 83 PRO A O 1
ATOM 634 N N . VAL A 1 84 ? -10.870 1.678 20.957 1.00 97.62 84 VAL A N 1
ATOM 635 C CA . VAL A 1 84 ? -10.470 2.472 19.783 1.00 97.62 84 VAL A CA 1
ATOM 636 C C . VAL A 1 84 ? -9.859 1.535 18.747 1.00 97.62 84 VAL A C 1
ATOM 638 O O . VAL A 1 84 ? -8.815 0.936 19.002 1.00 97.62 84 VAL A O 1
ATOM 641 N N . MET A 1 85 ? -10.485 1.426 17.578 1.00 97.75 85 MET A N 1
ATOM 642 C CA . MET A 1 85 ? -10.021 0.568 16.485 1.00 97.75 85 MET A CA 1
ATOM 643 C C . MET A 1 85 ? -9.244 1.371 15.439 1.00 97.75 85 MET A C 1
ATOM 645 O O . MET A 1 85 ? -9.646 2.473 15.067 1.00 97.75 85 MET A O 1
ATOM 649 N N . VAL A 1 86 ? -8.135 0.816 14.950 1.00 97.38 86 VAL A N 1
ATOM 650 C CA . VAL A 1 86 ? -7.280 1.419 13.914 1.00 97.38 86 VAL A CA 1
ATOM 651 C C . VAL A 1 86 ? -6.875 0.386 12.867 1.00 97.38 86 VAL A C 1
ATOM 653 O O . VAL A 1 86 ? -6.829 -0.810 13.156 1.00 97.38 86 VAL A O 1
ATOM 656 N N . THR A 1 87 ? -6.567 0.848 11.655 1.00 97.25 87 THR A N 1
ATOM 657 C CA . THR A 1 87 ? -6.033 0.000 10.583 1.00 97.25 87 THR A CA 1
ATOM 658 C C . THR A 1 87 ? -4.553 -0.310 10.797 1.00 97.25 87 THR A C 1
ATOM 660 O O . THR A 1 87 ? -3.826 0.426 11.474 1.00 97.25 87 THR A O 1
ATOM 663 N N . ILE A 1 88 ? -4.088 -1.406 10.197 1.00 96.69 88 ILE A N 1
ATOM 664 C CA . ILE A 1 88 ? -2.668 -1.765 10.165 1.00 96.69 88 ILE A CA 1
ATOM 665 C C . ILE A 1 88 ? -2.078 -1.303 8.836 1.00 96.69 88 ILE A C 1
ATOM 667 O O . ILE A 1 88 ? -2.496 -1.769 7.784 1.00 96.69 88 ILE A O 1
ATOM 671 N N . GLY A 1 89 ? -1.083 -0.416 8.873 1.00 95.75 89 GLY A N 1
ATOM 672 C CA . GLY A 1 89 ? -0.405 0.039 7.660 1.00 95.75 89 GLY A CA 1
ATOM 673 C C . GLY A 1 89 ? 0.551 -1.011 7.088 1.00 95.75 89 GLY A C 1
ATOM 674 O O . GLY A 1 89 ? 1.417 -1.527 7.800 1.00 95.75 89 GLY A O 1
ATOM 675 N N . VAL A 1 90 ? 0.461 -1.259 5.784 1.00 96.00 90 VAL A N 1
ATOM 676 C CA . VAL A 1 90 ? 1.391 -2.088 5.014 1.00 96.00 90 VAL A CA 1
ATOM 677 C C . VAL A 1 90 ? 2.310 -1.181 4.199 1.00 96.00 90 VAL A C 1
ATOM 679 O O . VAL A 1 90 ? 1.896 -0.278 3.476 1.00 96.00 90 VAL A O 1
ATOM 682 N N . GLY A 1 91 ? 3.619 -1.387 4.350 1.00 95.38 91 GLY A N 1
ATOM 683 C CA . GLY A 1 91 ? 4.619 -0.612 3.620 1.00 95.38 91 GLY A CA 1
ATOM 684 C C . GLY A 1 91 ? 4.791 -1.092 2.172 1.00 95.38 91 GLY A C 1
ATOM 685 O O . GLY A 1 91 ? 4.782 -2.306 1.930 1.00 95.38 91 GLY A O 1
ATOM 686 N N . PRO A 1 92 ? 5.079 -0.180 1.222 1.00 96.50 92 PRO A N 1
ATOM 687 C CA . PRO A 1 92 ? 5.296 -0.555 -0.169 1.00 96.50 92 PRO A CA 1
ATOM 688 C C . PRO A 1 92 ? 6.507 -1.481 -0.319 1.00 96.50 92 PRO A C 1
ATOM 690 O O . PRO A 1 92 ? 7.452 -1.459 0.481 1.00 96.50 92 PRO A O 1
ATOM 693 N N . SER A 1 93 ? 6.494 -2.310 -1.360 1.00 96.38 93 SER A N 1
ATOM 694 C CA . SER A 1 93 ? 7.600 -3.234 -1.653 1.00 96.38 93 SER A CA 1
ATOM 695 C C . SER A 1 93 ? 8.761 -2.568 -2.403 1.00 96.38 93 SER A C 1
ATOM 697 O O . SER A 1 93 ? 9.912 -2.999 -2.266 1.00 96.38 93 SER A O 1
ATOM 699 N N . MET A 1 94 ? 8.472 -1.483 -3.121 1.00 97.81 94 MET A N 1
ATOM 700 C CA . MET A 1 94 ? 9.409 -0.618 -3.827 1.00 97.81 94 MET A CA 1
ATOM 701 C C . MET A 1 94 ? 9.294 0.827 -3.344 1.00 97.81 94 MET A C 1
ATOM 703 O O . MET A 1 94 ? 8.291 1.249 -2.776 1.00 97.81 94 MET A O 1
ATOM 707 N N . ARG A 1 95 ? 10.329 1.625 -3.597 1.00 97.38 95 ARG A N 1
ATOM 708 C CA . ARG A 1 95 ? 10.332 3.061 -3.315 1.00 97.38 95 ARG A CA 1
ATOM 709 C C . ARG A 1 95 ? 10.865 3.831 -4.511 1.00 97.38 95 ARG A C 1
ATOM 711 O O . ARG A 1 95 ? 11.935 3.513 -5.021 1.00 97.38 95 ARG A O 1
ATOM 718 N N . VAL A 1 96 ? 10.194 4.932 -4.846 1.00 95.88 96 VAL A N 1
ATOM 719 C CA . VAL A 1 96 ? 10.656 5.917 -5.846 1.00 95.88 96 VAL A CA 1
ATOM 720 C C . VAL A 1 96 ? 11.975 6.604 -5.469 1.00 95.88 96 VAL A C 1
ATOM 722 O O . VAL A 1 96 ? 12.562 7.310 -6.274 1.00 95.88 96 VAL A O 1
ATOM 725 N N . ALA A 1 97 ? 12.454 6.413 -4.237 1.00 95.69 97 ALA A N 1
ATOM 726 C CA . ALA A 1 97 ? 13.746 6.913 -3.773 1.00 95.69 97 ALA A CA 1
ATOM 727 C C . ALA A 1 97 ? 14.947 6.083 -4.275 1.00 95.69 97 ALA A C 1
ATOM 729 O O . ALA A 1 97 ? 16.086 6.411 -3.942 1.00 95.69 97 ALA A O 1
ATOM 730 N N . GLY A 1 98 ? 14.703 5.000 -5.020 1.00 97.38 98 GLY A N 1
ATOM 731 C CA . GLY A 1 98 ? 15.741 4.199 -5.659 1.00 97.38 98 GLY A CA 1
ATOM 732 C C . GLY A 1 98 ? 15.716 2.715 -5.308 1.00 97.38 98 GLY A C 1
ATOM 733 O O . GLY A 1 98 ? 15.088 2.257 -4.342 1.00 97.38 98 GLY A O 1
ATOM 734 N N . ALA A 1 99 ? 16.475 1.943 -6.081 1.00 97.56 99 ALA A N 1
ATOM 735 C CA . ALA A 1 99 ? 16.605 0.498 -5.934 1.00 97.56 99 ALA A CA 1
ATOM 736 C C . ALA A 1 99 ? 17.201 0.110 -4.575 1.00 97.56 99 ALA A C 1
ATOM 738 O O . ALA A 1 99 ? 16.747 -0.836 -3.929 1.00 97.56 99 ALA A O 1
ATOM 739 N N . ARG A 1 100 ? 18.163 0.903 -4.081 1.00 97.31 100 ARG A N 1
ATOM 740 C CA . ARG A 1 100 ? 18.779 0.719 -2.751 1.00 97.31 100 ARG A CA 1
ATOM 741 C C . ARG A 1 100 ? 17.774 0.823 -1.603 1.00 97.31 100 ARG A C 1
ATOM 743 O O . ARG A 1 100 ? 18.005 0.247 -0.544 1.00 97.31 100 ARG A O 1
ATOM 750 N N . SER A 1 101 ? 16.676 1.545 -1.809 1.00 97.56 101 SER A N 1
ATOM 751 C CA . SER A 1 101 ? 15.588 1.704 -0.842 1.00 97.56 101 SER A CA 1
ATOM 752 C C . SER A 1 101 ? 14.471 0.669 -1.025 1.00 97.56 101 SER A C 1
ATOM 754 O O . SER A 1 101 ? 13.476 0.722 -0.304 1.00 97.56 101 SER A O 1
ATOM 756 N N . SER A 1 102 ? 14.644 -0.294 -1.936 1.00 97.94 102 SER A N 1
ATOM 757 C CA . SER A 1 102 ? 13.647 -1.312 -2.297 1.00 97.94 102 SER A CA 1
ATOM 758 C C . SER A 1 102 ? 14.094 -2.762 -2.006 1.00 97.94 102 SER A C 1
ATOM 760 O O . SER A 1 102 ? 13.858 -3.650 -2.830 1.00 97.94 102 SER A O 1
ATOM 762 N N . PRO A 1 103 ? 14.736 -3.070 -0.855 1.00 96.81 103 PRO A N 1
ATOM 763 C CA . PRO A 1 103 ? 15.251 -4.416 -0.597 1.00 96.81 103 PRO A CA 1
ATOM 764 C C . PRO A 1 103 ? 14.141 -5.472 -0.501 1.00 96.81 103 PRO A C 1
ATOM 766 O O . PRO A 1 103 ? 14.374 -6.614 -0.882 1.00 96.81 103 PRO A O 1
ATOM 769 N N . ARG A 1 104 ? 12.925 -5.111 -0.050 1.00 95.25 104 ARG A N 1
ATOM 770 C CA . ARG A 1 104 ? 11.778 -6.039 0.016 1.00 95.25 104 ARG A CA 1
ATOM 771 C C . ARG A 1 104 ? 11.476 -6.645 -1.358 1.00 95.25 104 ARG A C 1
ATOM 773 O O . ARG A 1 104 ? 11.278 -7.852 -1.442 1.00 95.25 104 ARG A O 1
ATOM 780 N N . PHE A 1 105 ? 11.504 -5.833 -2.416 1.00 96.94 105 PHE A N 1
ATOM 781 C CA . PHE A 1 105 ? 11.326 -6.307 -3.786 1.00 96.94 105 PHE A CA 1
ATOM 782 C C . PHE A 1 105 ? 12.552 -7.056 -4.326 1.00 96.94 105 PHE A C 1
ATOM 784 O O . PHE A 1 105 ? 12.412 -8.160 -4.833 1.00 96.94 105 PHE A O 1
ATOM 791 N N . PHE A 1 106 ? 13.768 -6.508 -4.229 1.00 98.12 106 PHE A N 1
ATOM 792 C CA . PHE A 1 106 ? 14.924 -7.147 -4.881 1.00 98.12 106 PHE A CA 1
ATOM 793 C C . PHE A 1 106 ? 15.369 -8.452 -4.208 1.00 98.12 106 PHE A C 1
ATOM 795 O O . PHE A 1 106 ? 15.845 -9.358 -4.891 1.00 98.12 106 PHE A O 1
ATOM 802 N N . ASN A 1 107 ? 15.177 -8.592 -2.893 1.00 96.69 107 ASN A N 1
ATOM 803 C CA . ASN A 1 107 ? 15.626 -9.778 -2.163 1.00 96.69 107 ASN A CA 1
ATOM 804 C C . ASN A 1 107 ? 14.886 -11.057 -2.574 1.00 96.69 107 ASN A C 1
ATOM 806 O O . ASN A 1 107 ? 15.474 -12.131 -2.494 1.00 96.69 107 ASN A O 1
ATOM 810 N N . ILE A 1 108 ? 13.632 -10.979 -3.039 1.00 96.12 108 ILE A N 1
ATOM 811 C CA . ILE A 1 108 ? 12.907 -12.188 -3.468 1.00 96.12 108 ILE A CA 1
ATOM 812 C C . ILE A 1 108 ? 13.427 -12.743 -4.803 1.00 96.12 108 ILE A C 1
ATOM 814 O O . ILE A 1 108 ? 13.267 -13.936 -5.049 1.00 96.12 108 ILE A O 1
ATOM 818 N N . PHE A 1 109 ? 14.067 -11.911 -5.634 1.00 97.94 109 PHE A N 1
ATOM 819 C CA . PHE A 1 109 ? 14.707 -12.313 -6.896 1.00 97.94 109 PHE A CA 1
ATOM 820 C C . PHE A 1 109 ? 16.196 -12.649 -6.740 1.00 97.94 109 PHE A C 1
ATOM 822 O O . PHE A 1 109 ? 16.824 -13.095 -7.698 1.00 97.94 109 PHE A O 1
ATOM 829 N N . ALA A 1 110 ? 16.781 -12.407 -5.564 1.00 96.25 110 ALA A N 1
ATOM 830 C CA . ALA A 1 110 ? 18.164 -12.769 -5.284 1.00 96.25 110 ALA A CA 1
ATOM 831 C C . ALA A 1 110 ? 18.338 -14.304 -5.258 1.00 96.25 110 ALA A C 1
ATOM 833 O O . ALA A 1 110 ? 17.355 -15.020 -5.048 1.00 96.25 110 ALA A O 1
ATOM 834 N N . PRO A 1 111 ? 19.573 -14.822 -5.415 1.00 96.62 111 PRO A N 1
ATOM 835 C CA . PRO A 1 111 ? 19.835 -16.256 -5.344 1.00 96.62 111 PRO A CA 1
ATOM 836 C C . PRO A 1 111 ? 19.245 -16.907 -4.086 1.00 96.62 111 PRO A C 1
ATOM 838 O O . PRO A 1 111 ? 19.515 -16.460 -2.969 1.00 96.62 111 PRO A O 1
ATOM 841 N N . GLY A 1 112 ? 18.445 -17.960 -4.261 1.00 94.94 112 GLY A N 1
ATOM 842 C CA . GLY A 1 112 ? 17.737 -18.647 -3.170 1.00 94.94 112 GLY A CA 1
ATOM 843 C C . GLY A 1 112 ? 16.440 -17.974 -2.691 1.00 94.94 112 GLY A C 1
ATOM 844 O O . GLY A 1 112 ? 15.787 -18.496 -1.786 1.00 94.94 112 GLY A O 1
ATOM 845 N N . GLY A 1 113 ? 16.047 -16.845 -3.283 1.00 95.88 113 GLY A N 1
ATOM 846 C CA . GLY A 1 113 ? 14.738 -16.228 -3.085 1.00 95.88 113 GLY A CA 1
ATOM 847 C C . GLY A 1 113 ? 13.615 -16.993 -3.796 1.00 95.88 113 GLY A C 1
ATOM 848 O O . GLY A 1 113 ? 13.841 -17.801 -4.696 1.00 95.88 113 GLY A O 1
ATOM 849 N N . THR A 1 114 ? 12.362 -16.730 -3.420 1.00 95.81 114 THR A N 1
ATOM 850 C CA . THR A 1 114 ? 11.185 -17.417 -3.993 1.00 95.81 114 THR A CA 1
ATOM 851 C C . THR A 1 114 ? 10.969 -17.118 -5.483 1.00 95.81 114 THR A C 1
ATOM 853 O O . THR A 1 114 ? 10.222 -17.832 -6.164 1.00 95.81 114 THR A O 1
ATOM 856 N N . HIS A 1 115 ? 11.581 -16.044 -5.990 1.00 96.69 115 HIS A N 1
ATOM 857 C CA . HIS A 1 115 ? 11.509 -15.576 -7.372 1.00 96.69 115 HIS A CA 1
ATOM 858 C C . HIS A 1 115 ? 12.871 -15.638 -8.091 1.00 96.69 115 HIS A C 1
ATOM 860 O O . HIS A 1 115 ? 13.025 -15.035 -9.155 1.00 96.69 115 HIS A O 1
ATOM 866 N N . ASP A 1 116 ? 13.848 -16.366 -7.544 1.00 97.75 116 ASP A N 1
ATOM 867 C CA . ASP A 1 116 ? 15.149 -16.577 -8.183 1.00 97.75 116 ASP A CA 1
ATOM 868 C C . ASP A 1 116 ? 14.986 -17.095 -9.627 1.00 97.75 116 ASP A C 1
ATOM 870 O O . ASP A 1 116 ? 14.164 -17.971 -9.912 1.00 97.75 116 ASP A O 1
ATOM 874 N N . GLY A 1 117 ? 15.722 -16.488 -10.558 1.00 96.94 117 GLY A N 1
ATOM 875 C CA . GLY A 1 117 ? 15.685 -16.810 -11.986 1.00 96.94 117 GLY A CA 1
ATOM 876 C C . GLY A 1 117 ? 14.422 -16.384 -12.750 1.00 96.94 117 GLY A C 1
ATOM 877 O O . GLY A 1 117 ? 14.358 -16.622 -13.954 1.00 96.94 117 GLY A O 1
ATOM 878 N N . ARG A 1 118 ? 13.425 -15.749 -12.110 1.00 97.81 118 ARG A N 1
ATOM 879 C CA . ARG A 1 118 ? 12.200 -15.291 -12.806 1.00 97.81 118 ARG A CA 1
ATOM 880 C C . ARG A 1 118 ? 12.403 -14.046 -13.662 1.00 97.81 118 ARG A C 1
ATOM 882 O O . ARG A 1 118 ? 11.660 -13.850 -14.615 1.00 97.81 118 ARG A O 1
ATOM 889 N N . LEU A 1 119 ? 13.373 -13.214 -13.297 1.00 97.62 119 LEU A N 1
ATOM 890 C CA . LEU A 1 119 ? 13.808 -12.059 -14.072 1.00 97.62 119 LEU A CA 1
ATOM 891 C C . LEU A 1 119 ? 15.299 -12.198 -14.354 1.00 97.62 119 LEU A C 1
ATOM 893 O O . LEU A 1 119 ? 16.084 -12.591 -13.489 1.00 97.62 119 LEU A O 1
ATOM 897 N N . THR A 1 120 ? 15.694 -11.856 -15.571 1.00 97.62 120 THR A N 1
ATOM 898 C CA . THR A 1 120 ? 17.096 -11.776 -15.966 1.00 97.62 120 THR A CA 1
ATOM 899 C C . THR A 1 120 ? 17.800 -10.623 -15.250 1.00 97.62 120 THR A C 1
ATOM 901 O O . THR A 1 120 ? 17.184 -9.660 -14.787 1.00 97.62 120 THR A O 1
ATOM 904 N N . THR A 1 121 ? 19.134 -10.661 -15.219 1.00 96.81 121 THR A N 1
ATOM 905 C CA . THR A 1 121 ? 19.940 -9.554 -14.681 1.00 96.81 121 THR A CA 1
ATOM 906 C C . THR A 1 121 ? 19.657 -8.228 -15.395 1.00 96.81 121 THR A C 1
ATOM 908 O O . THR A 1 121 ? 19.689 -7.178 -14.759 1.00 96.81 121 THR A O 1
ATOM 911 N N . ALA A 1 122 ? 19.361 -8.261 -16.699 1.00 98.25 122 ALA A N 1
ATOM 912 C CA . ALA A 1 122 ? 19.033 -7.064 -17.468 1.00 98.25 122 ALA A CA 1
ATOM 913 C C . ALA A 1 122 ? 17.668 -6.473 -17.074 1.00 98.25 122 ALA A C 1
ATOM 915 O O . ALA A 1 122 ? 17.565 -5.260 -16.916 1.00 98.25 122 ALA A O 1
ATOM 916 N N . GLU A 1 123 ? 16.647 -7.305 -16.852 1.00 98.38 123 GLU A N 1
ATOM 917 C CA . GLU A 1 123 ? 15.316 -6.851 -16.414 1.00 98.38 123 GLU A CA 1
ATOM 918 C C . GLU A 1 123 ? 15.349 -6.287 -14.990 1.00 98.38 123 GLU A C 1
ATOM 920 O O . GLU A 1 123 ? 14.795 -5.220 -14.731 1.00 98.38 123 GLU A O 1
ATOM 925 N N . LEU A 1 124 ? 16.067 -6.945 -14.073 1.00 98.25 124 LEU A N 1
ATOM 926 C CA . LEU A 1 124 ? 16.268 -6.423 -12.719 1.00 98.25 124 LEU A CA 1
ATOM 927 C C . LEU A 1 124 ? 17.019 -5.091 -12.732 1.00 98.25 124 LEU A C 1
ATOM 929 O O . LEU A 1 124 ? 16.670 -4.181 -11.981 1.00 98.25 124 LEU A O 1
ATOM 933 N N . LYS A 1 125 ? 18.024 -4.956 -13.606 1.00 97.75 125 LYS A N 1
ATOM 934 C CA . LYS A 1 125 ? 18.745 -3.696 -13.790 1.00 97.75 125 LYS A CA 1
ATOM 935 C C . LYS A 1 125 ? 17.831 -2.597 -14.336 1.00 97.75 125 LYS A C 1
ATOM 937 O O . LYS A 1 125 ? 17.892 -1.483 -13.830 1.00 97.75 125 LYS A O 1
ATOM 942 N N . LEU A 1 126 ? 16.970 -2.906 -15.305 1.00 97.94 126 LEU A N 1
ATOM 943 C CA . LEU A 1 126 ? 16.013 -1.944 -15.854 1.00 97.94 126 LEU A CA 1
ATOM 944 C C . LEU A 1 126 ? 15.069 -1.405 -14.768 1.00 97.94 126 LEU A C 1
ATOM 946 O O . LEU A 1 126 ? 14.889 -0.195 -14.659 1.00 97.94 126 LEU A O 1
ATOM 950 N N . ILE A 1 127 ? 14.512 -2.286 -13.932 1.00 97.94 127 ILE A N 1
ATOM 951 C CA . ILE A 1 127 ? 13.652 -1.882 -12.808 1.00 97.94 127 ILE A CA 1
ATOM 952 C C . ILE A 1 127 ? 14.445 -1.045 -11.797 1.00 97.94 127 ILE A C 1
ATOM 954 O O . ILE A 1 127 ? 13.945 -0.033 -11.311 1.00 97.94 127 ILE A O 1
ATOM 958 N N . ALA A 1 128 ? 15.684 -1.439 -11.490 1.00 98.19 128 ALA A N 1
ATOM 959 C CA . ALA A 1 128 ? 16.532 -0.703 -10.560 1.00 98.19 128 ALA A CA 1
ATOM 960 C C . ALA A 1 128 ? 16.817 0.725 -11.043 1.00 98.19 128 ALA A C 1
ATOM 962 O O . ALA A 1 128 ? 16.613 1.676 -10.293 1.00 98.19 128 ALA A O 1
ATOM 963 N N . GLU A 1 129 ? 17.221 0.880 -12.305 1.00 97.94 129 GLU A N 1
ATOM 964 C CA . GLU A 1 129 ? 17.498 2.189 -12.899 1.00 97.94 129 GLU A CA 1
ATOM 965 C C . GLU A 1 129 ? 16.234 3.050 -12.976 1.00 97.94 129 GLU A C 1
ATOM 967 O O . GLU A 1 129 ? 16.292 4.237 -12.666 1.00 97.94 129 GLU A O 1
ATOM 972 N N . TRP A 1 130 ? 15.080 2.462 -13.308 1.00 97.56 130 TRP A N 1
ATOM 973 C CA . TRP A 1 130 ? 13.797 3.168 -13.284 1.00 97.56 130 TRP A CA 1
ATOM 974 C C . TRP A 1 130 ? 13.446 3.705 -11.887 1.00 97.56 130 TRP A C 1
ATOM 976 O O . TRP A 1 130 ? 13.020 4.854 -11.759 1.00 97.56 130 TRP A O 1
ATOM 986 N N . LEU A 1 131 ? 13.672 2.921 -10.828 1.00 98.19 131 LEU A N 1
ATOM 987 C CA . LEU A 1 131 ? 13.476 3.389 -9.453 1.00 98.19 131 LEU A CA 1
ATOM 988 C C . LEU A 1 131 ? 14.476 4.489 -9.081 1.00 98.19 131 LEU A C 1
ATOM 990 O O . LEU A 1 131 ? 14.089 5.459 -8.434 1.00 98.19 131 LEU A O 1
ATOM 994 N N . ASP A 1 132 ? 15.740 4.364 -9.493 1.00 97.88 132 ASP A N 1
ATOM 995 C CA . ASP A 1 132 ? 16.792 5.346 -9.197 1.00 97.88 132 ASP A CA 1
ATOM 996 C C . ASP A 1 132 ? 16.543 6.711 -9.865 1.00 97.88 132 ASP A C 1
ATOM 998 O O . ASP A 1 132 ? 16.983 7.736 -9.343 1.00 97.88 132 ASP A O 1
ATOM 1002 N N . ILE A 1 133 ? 15.797 6.754 -10.976 1.00 95.81 133 ILE A N 1
ATOM 1003 C CA . ILE A 1 133 ? 15.368 8.005 -11.631 1.00 95.81 133 ILE A CA 1
ATOM 1004 C C . ILE A 1 133 ? 13.991 8.508 -11.166 1.00 95.81 133 ILE A C 1
ATOM 1006 O O . ILE A 1 133 ? 13.465 9.466 -11.733 1.00 95.81 133 ILE A O 1
ATOM 1010 N N . GLY A 1 134 ? 13.407 7.900 -10.130 1.00 95.25 134 GLY A N 1
ATOM 1011 C CA . GLY A 1 134 ? 12.185 8.390 -9.491 1.00 95.25 134 GLY A CA 1
ATOM 1012 C C . GLY A 1 134 ? 10.932 7.550 -9.722 1.00 95.25 134 GLY A C 1
ATOM 1013 O O . GLY A 1 134 ? 9.858 7.976 -9.306 1.00 95.25 134 GLY A O 1
ATOM 1014 N N . GLY A 1 135 ? 11.033 6.386 -10.374 1.00 95.44 135 GLY A N 1
ATOM 1015 C CA . GLY A 1 135 ? 9.938 5.416 -10.485 1.00 95.44 135 GLY A CA 1
ATOM 1016 C C . GLY A 1 135 ? 8.650 5.990 -11.080 1.00 95.44 135 GLY A C 1
ATOM 1017 O O . GLY A 1 135 ? 7.566 5.663 -10.611 1.00 95.44 135 GLY A O 1
ATOM 1018 N N . GLN A 1 136 ? 8.761 6.900 -12.052 1.00 93.94 136 GLN A N 1
ATOM 1019 C CA . GLN A 1 136 ? 7.617 7.631 -12.601 1.00 93.94 136 GLN A CA 1
ATOM 1020 C C . GLN A 1 136 ? 6.676 6.697 -13.374 1.00 93.94 136 GLN A C 1
ATOM 1022 O O . GLN A 1 136 ? 7.138 5.842 -14.132 1.00 93.94 136 GLN A O 1
ATOM 1027 N N . TYR A 1 137 ? 5.362 6.898 -13.223 1.00 94.88 137 TYR A N 1
ATOM 1028 C CA . TYR A 1 137 ? 4.355 6.197 -14.030 1.00 94.88 137 TYR A CA 1
ATOM 1029 C C . TYR A 1 137 ? 4.357 6.688 -15.484 1.00 94.88 137 TYR A C 1
ATOM 1031 O O . TYR A 1 137 ? 4.402 5.893 -16.418 1.00 94.88 137 TYR A O 1
ATOM 1039 N N . TYR A 1 138 ? 4.368 8.011 -15.669 1.00 93.06 138 TYR A N 1
ATOM 1040 C CA . TYR A 1 138 ? 4.497 8.662 -16.969 1.00 93.06 138 TYR A CA 1
ATOM 1041 C C . TYR A 1 138 ? 5.901 9.253 -17.094 1.00 93.06 138 TYR A C 1
ATOM 1043 O O . TYR A 1 138 ? 6.242 10.186 -16.374 1.00 93.06 138 TYR A O 1
ATOM 1051 N N . ASN A 1 139 ? 6.706 8.740 -18.027 1.00 88.75 139 ASN A N 1
ATOM 1052 C CA . ASN A 1 139 ? 8.007 9.344 -18.355 1.00 88.75 139 ASN A CA 1
ATOM 1053 C C . ASN A 1 139 ? 7.870 10.569 -19.275 1.00 88.75 139 ASN A C 1
ATOM 1055 O O . ASN A 1 139 ? 8.793 11.374 -19.390 1.00 88.75 139 ASN A O 1
ATOM 1059 N N . ASN A 1 140 ? 6.730 10.706 -19.955 1.00 90.56 140 ASN A N 1
ATOM 1060 C CA . ASN A 1 140 ? 6.402 11.862 -20.775 1.00 90.56 140 ASN A CA 1
ATOM 1061 C C . ASN A 1 140 ? 5.372 12.728 -20.029 1.00 90.56 140 ASN A C 1
ATOM 1063 O O . ASN A 1 140 ? 4.259 12.261 -19.783 1.00 90.56 140 ASN A O 1
ATOM 1067 N N . PRO A 1 141 ? 5.696 13.988 -19.692 1.00 82.75 141 PRO A N 1
ATOM 1068 C CA . PRO A 1 141 ? 4.796 14.847 -18.926 1.00 82.75 141 PRO A CA 1
ATOM 1069 C C . PRO A 1 141 ? 3.498 15.199 -19.669 1.00 82.75 141 PRO A C 1
ATOM 1071 O O . PRO A 1 141 ? 2.540 15.612 -19.026 1.00 82.75 141 PRO A O 1
ATOM 1074 N N . PHE A 1 142 ? 3.445 15.040 -20.996 1.00 88.75 142 PHE A N 1
ATOM 1075 C CA . PHE A 1 142 ? 2.235 15.296 -21.786 1.00 88.75 142 PHE A CA 1
ATOM 1076 C C . PHE A 1 142 ? 1.238 14.131 -21.792 1.00 88.75 142 PHE A C 1
ATOM 1078 O O . PHE A 1 142 ? 0.108 14.320 -22.232 1.00 88.75 142 PHE A O 1
ATOM 1085 N N . ASP A 1 143 ? 1.640 12.956 -21.298 1.00 90.25 143 ASP A N 1
ATOM 1086 C CA . ASP A 1 143 ? 0.756 11.789 -21.179 1.00 90.25 143 ASP A CA 1
ATOM 1087 C C . ASP A 1 143 ? 0.033 11.751 -19.820 1.00 90.25 143 ASP A C 1
ATOM 1089 O O . ASP A 1 143 ? -0.837 10.910 -19.605 1.00 90.25 143 ASP A O 1
ATOM 1093 N N . VAL A 1 144 ? 0.372 12.667 -18.903 1.00 86.94 144 VAL A N 1
ATOM 1094 C CA . VAL A 1 144 ? -0.289 12.792 -17.601 1.00 86.94 144 VAL A CA 1
ATOM 1095 C C . VAL A 1 144 ? -1.725 13.294 -17.812 1.00 86.94 144 VAL A C 1
ATOM 1097 O O . VAL A 1 144 ? -1.906 14.350 -18.426 1.00 86.94 144 VAL A O 1
ATOM 1100 N N . PRO A 1 145 ? -2.750 12.582 -17.308 1.00 85.44 145 PRO A N 1
ATOM 1101 C CA . PRO A 1 145 ? -4.133 13.041 -17.389 1.00 85.44 145 PRO A CA 1
ATOM 1102 C C . PRO A 1 145 ? -4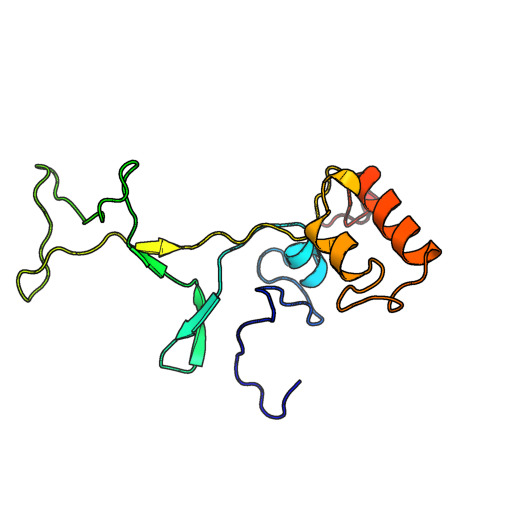.331 14.401 -16.693 1.00 85.44 145 PRO A C 1
ATOM 1104 O O . PRO A 1 145 ? -3.660 14.658 -15.690 1.00 85.44 145 PRO A O 1
ATOM 1107 N N . PRO A 1 146 ? -5.217 15.266 -17.223 1.00 75.31 146 PRO A N 1
ATOM 1108 C CA . PRO A 1 146 ? -5.441 16.619 -16.711 1.00 75.31 146 PRO A CA 1
ATOM 1109 C C . PRO A 1 146 ? -6.073 16.662 -15.314 1.00 75.31 146 PRO A C 1
ATOM 1111 O O . PRO A 1 146 ? -6.781 15.699 -14.938 1.00 75.31 146 PRO A O 1
#